Protein AF-A0A257JB87-F1 (afdb_monomer_lite)

pLDDT: mean 93.3, std 8.48, range [48.44, 98.62]

Secondary structure (DSSP, 8-state):
-----PPPPPPPHHHHHHHHHHHHHHHHTSSGGGTT-B-TTHHHH--HHHHHHHHHHHHHHH-SB-TTPPPEEEETTEEEEEEEETTEEEEEEEEEE--SS-EEEEEEEEEEE--

Foldseek 3Di:
DDDDPDPFDDAAPVNQQVLVLVLVCLVVLWNVSQVVFADPCACVVDPRVRSSVVSVVVCVQFPDWDSPFDWRDPDHFKTKDWIHGPFFIKIKMWGWDPDVVIHTHDIDIDTDGDD

Radius of gyration: 14.71 Å; chains: 1; bounding box: 37×32×39 Å

Structure (mmCIF, N/CA/C/O backbone):
data_AF-A0A257JB87-F1
#
_entry.id   AF-A0A257JB87-F1
#
loop_
_atom_site.group_PDB
_atom_site.id
_atom_site.type_symbol
_atom_site.label_atom_id
_atom_site.label_alt_id
_atom_site.label_comp_id
_atom_site.label_asym_id
_atom_site.label_entity_id
_atom_site.label_seq_id
_atom_site.pdbx_PDB_ins_code
_atom_site.Cartn_x
_atom_site.Cartn_y
_atom_site.Cartn_z
_atom_site.occupancy
_atom_site.B_iso_or_equiv
_atom_site.auth_seq_id
_atom_site.auth_comp_id
_atom_site.auth_asym_id
_atom_site.auth_atom_id
_atom_site.pdbx_PDB_model_num
ATOM 1 N N . ALA A 1 1 ? -9.658 24.264 -20.465 1.00 48.44 1 ALA A N 1
ATOM 2 C CA . ALA A 1 1 ? -8.626 23.233 -20.229 1.00 48.44 1 ALA A CA 1
ATOM 3 C C . ALA A 1 1 ? -9.334 21.950 -19.823 1.00 48.44 1 ALA A C 1
ATOM 5 O O . ALA A 1 1 ? -10.135 21.993 -18.902 1.00 48.44 1 ALA A O 1
ATOM 6 N N . GLY A 1 2 ? -9.117 20.852 -20.540 1.00 67.88 2 GLY A N 1
ATOM 7 C CA . GLY A 1 2 ? -9.884 19.620 -20.353 1.00 67.88 2 GLY A CA 1
ATOM 8 C C . GLY A 1 2 ? -10.365 19.114 -21.698 1.00 67.88 2 GLY A C 1
ATOM 9 O O . GLY A 1 2 ? -11.124 19.812 -22.353 1.00 67.88 2 GLY A O 1
ATOM 10 N N . LEU A 1 3 ? -9.841 17.957 -22.108 1.00 60.75 3 LEU A N 1
ATOM 11 C CA . LEU A 1 3 ? -10.332 17.127 -23.221 1.00 60.75 3 LEU A CA 1
ATOM 12 C C . LEU A 1 3 ? -9.557 15.803 -23.356 1.00 60.75 3 LEU A C 1
ATOM 14 O O . LEU A 1 3 ? -10.010 14.905 -24.055 1.00 60.75 3 LEU A O 1
ATOM 18 N N . LEU A 1 4 ? -8.434 15.617 -22.654 1.00 65.88 4 LEU A N 1
ATOM 19 C CA . LEU A 1 4 ? -7.769 14.315 -22.604 1.00 65.88 4 LEU A CA 1
ATOM 20 C C . LEU A 1 4 ? -8.359 13.479 -21.464 1.00 65.88 4 LEU A C 1
ATOM 22 O O . LEU A 1 4 ? -7.956 13.617 -20.308 1.00 65.88 4 LEU A O 1
ATOM 26 N N . LYS A 1 5 ? -9.308 12.590 -21.788 1.00 62.69 5 LYS A N 1
ATOM 27 C CA . LYS A 1 5 ? -9.551 11.409 -20.950 1.00 62.69 5 LYS A CA 1
ATOM 28 C C . LYS A 1 5 ? -8.249 10.614 -20.953 1.00 62.69 5 LYS A C 1
ATOM 30 O O . LYS A 1 5 ? -7.852 10.084 -21.987 1.00 62.69 5 LYS A O 1
ATOM 35 N N . ARG A 1 6 ? -7.540 10.606 -19.823 1.00 66.44 6 ARG A N 1
ATOM 36 C CA . ARG A 1 6 ? -6.320 9.812 -19.673 1.00 66.44 6 ARG A CA 1
ATOM 37 C C . ARG A 1 6 ? -6.718 8.352 -19.863 1.00 66.44 6 ARG A C 1
ATOM 39 O O . ARG A 1 6 ? -7.626 7.892 -19.176 1.00 66.44 6 ARG A O 1
ATOM 46 N N . ALA A 1 7 ? -6.095 7.674 -20.824 1.00 74.06 7 ALA A N 1
ATOM 47 C CA . ALA A 1 7 ? -6.332 6.253 -21.027 1.00 74.06 7 ALA A CA 1
ATOM 48 C C . ALA A 1 7 ? -6.069 5.511 -19.711 1.00 74.06 7 ALA A C 1
ATOM 50 O O . ALA A 1 7 ? -5.121 5.848 -18.991 1.00 74.06 7 ALA A O 1
ATOM 51 N N . GLU A 1 8 ? -6.924 4.539 -19.395 1.00 80.44 8 GLU A N 1
ATOM 52 C CA . GLU A 1 8 ? -6.696 3.660 -18.255 1.00 80.44 8 GLU A CA 1
ATOM 53 C C . GLU A 1 8 ? -5.351 2.960 -18.441 1.00 80.44 8 GLU A C 1
ATOM 55 O O . GLU A 1 8 ? -5.066 2.375 -19.487 1.00 80.44 8 GLU A O 1
ATOM 60 N N .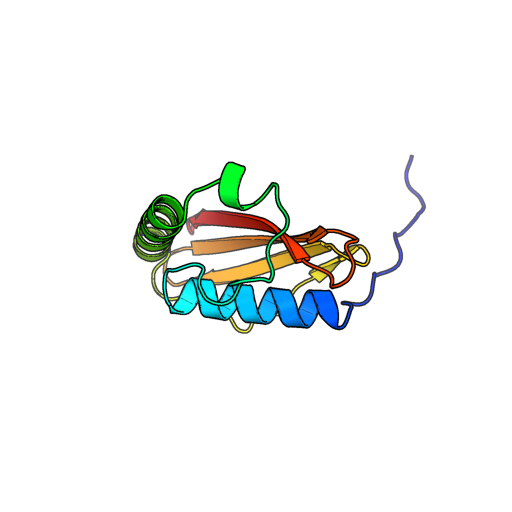 VAL A 1 9 ? -4.493 3.080 -17.432 1.00 88.50 9 VAL A N 1
ATOM 61 C CA . VAL A 1 9 ? -3.199 2.409 -17.430 1.00 88.50 9 VAL A CA 1
ATOM 62 C C . VAL A 1 9 ? -3.432 1.000 -16.892 1.00 88.50 9 VAL A C 1
ATOM 64 O O . VAL A 1 9 ? -3.978 0.872 -15.795 1.00 88.50 9 VAL A O 1
ATOM 67 N N . PRO A 1 10 ? -3.051 -0.065 -17.616 1.00 94.38 10 PRO A N 1
ATOM 68 C CA . PRO A 1 10 ? -3.147 -1.411 -17.075 1.00 94.38 10 PRO A CA 1
ATOM 69 C C . PRO A 1 10 ? -2.188 -1.576 -15.890 1.00 94.38 10 PRO A C 1
ATOM 71 O O . PRO A 1 10 ? -1.094 -1.009 -15.865 1.00 94.38 10 PRO A O 1
ATOM 74 N N . VAL A 1 11 ? -2.586 -2.384 -14.907 1.00 97.56 11 VAL A N 1
ATOM 75 C CA . VAL A 1 11 ? -1.702 -2.765 -13.800 1.00 97.56 11 VAL A CA 1
ATOM 76 C C . VAL A 1 11 ? -0.592 -3.659 -14.352 1.00 97.56 11 VAL A C 1
ATOM 78 O O . VAL A 1 11 ? -0.868 -4.725 -14.899 1.00 97.56 11 VAL A O 1
ATOM 81 N N . SER A 1 12 ? 0.664 -3.228 -14.217 1.00 97.06 12 SER A N 1
ATOM 82 C CA . SER A 1 12 ? 1.817 -4.036 -14.620 1.00 97.06 12 SER A CA 1
ATOM 83 C C . SER A 1 12 ? 1.998 -5.254 -13.700 1.00 97.06 12 SER A C 1
ATOM 85 O O . SER A 1 12 ? 1.611 -5.199 -12.525 1.00 97.06 12 SER A O 1
ATOM 87 N N . PRO A 1 13 ? 2.612 -6.350 -14.186 1.00 97.19 13 PRO A N 1
ATOM 88 C CA . PRO A 1 13 ? 2.900 -7.524 -13.362 1.00 97.19 13 PRO A CA 1
ATOM 89 C C . PRO A 1 13 ? 3.697 -7.185 -12.095 1.00 97.19 13 PRO A C 1
ATOM 91 O O . PRO A 1 13 ? 3.404 -7.692 -11.012 1.00 97.19 13 PRO A O 1
ATOM 94 N N . GLU A 1 14 ? 4.667 -6.278 -12.200 1.00 97.38 14 GLU A N 1
ATOM 95 C CA . GLU A 1 14 ? 5.483 -5.838 -11.074 1.00 97.38 14 GLU A CA 1
ATOM 96 C C . GLU A 1 14 ? 4.658 -5.032 -10.074 1.00 97.38 14 GLU A C 1
ATOM 98 O O . GLU A 1 14 ? 4.748 -5.279 -8.870 1.00 97.38 14 GLU A O 1
ATOM 103 N N . LEU A 1 15 ? 3.805 -4.115 -10.541 1.00 98.44 15 LEU A N 1
ATOM 104 C CA . LEU A 1 15 ? 2.918 -3.365 -9.654 1.00 98.44 15 LEU A CA 1
ATOM 105 C C . LEU A 1 15 ? 1.959 -4.297 -8.905 1.00 98.44 15 LEU A C 1
ATOM 107 O O . LEU A 1 15 ? 1.800 -4.146 -7.694 1.00 98.44 15 LEU A O 1
ATOM 111 N N . ALA A 1 16 ? 1.387 -5.294 -9.584 1.00 98.19 16 ALA A N 1
ATOM 112 C CA . ALA A 1 16 ? 0.545 -6.307 -8.950 1.00 98.19 16 ALA A CA 1
ATOM 113 C C . ALA A 1 16 ? 1.316 -7.110 -7.885 1.00 98.19 16 ALA A C 1
ATOM 115 O O . ALA A 1 16 ? 0.832 -7.284 -6.764 1.00 98.19 16 ALA A O 1
ATOM 116 N N . ALA A 1 17 ? 2.542 -7.545 -8.191 1.00 97.88 17 ALA A N 1
ATOM 117 C CA . ALA A 1 17 ? 3.373 -8.312 -7.265 1.00 97.88 17 ALA A CA 1
ATOM 118 C C . ALA A 1 17 ? 3.773 -7.502 -6.017 1.00 97.88 17 ALA A C 1
ATOM 120 O O . ALA A 1 17 ? 3.705 -8.005 -4.892 1.00 97.88 17 ALA A O 1
ATOM 121 N N . PHE A 1 18 ? 4.173 -6.239 -6.186 1.00 98.50 18 PHE A N 1
ATOM 122 C CA . PHE A 1 18 ? 4.507 -5.359 -5.063 1.00 98.50 18 PHE A CA 1
ATOM 123 C C . PHE A 1 18 ? 3.271 -4.953 -4.254 1.00 98.50 18 PHE A C 1
ATOM 125 O O . PHE A 1 18 ? 3.356 -4.830 -3.031 1.00 98.50 18 PHE A O 1
ATOM 132 N N . TYR A 1 19 ? 2.112 -4.809 -4.898 1.00 98.56 19 TYR A N 1
ATOM 133 C CA . TYR A 1 19 ? 0.849 -4.589 -4.204 1.00 98.56 19 TYR A CA 1
ATOM 134 C C . TYR A 1 19 ? 0.450 -5.789 -3.332 1.00 98.56 19 TYR A C 1
ATOM 136 O O . TYR A 1 19 ? 0.119 -5.608 -2.160 1.00 98.56 19 TYR A O 1
ATOM 144 N N . ALA A 1 20 ? 0.579 -7.019 -3.836 1.00 98.19 20 ALA A N 1
ATOM 145 C CA . ALA A 1 20 ? 0.341 -8.221 -3.035 1.00 98.19 20 ALA A CA 1
ATOM 146 C C . ALA A 1 20 ? 1.250 -8.261 -1.790 1.00 98.19 20 ALA A C 1
ATOM 148 O O . ALA A 1 20 ? 0.783 -8.492 -0.671 1.00 98.19 20 ALA A O 1
ATOM 149 N N . ARG A 1 21 ? 2.541 -7.926 -1.945 1.00 98.00 21 ARG A N 1
ATOM 150 C CA . ARG A 1 21 ? 3.477 -7.775 -0.812 1.00 98.00 21 ARG A CA 1
ATOM 151 C C . ARG A 1 21 ? 3.037 -6.691 0.172 1.00 98.00 21 ARG A C 1
ATOM 153 O O . ARG A 1 21 ? 3.202 -6.879 1.374 1.00 98.00 21 ARG A O 1
ATOM 160 N N . ALA A 1 22 ? 2.442 -5.591 -0.297 1.00 97.38 22 ALA A N 1
ATOM 161 C CA . ALA A 1 22 ? 1.904 -4.548 0.577 1.00 97.38 22 ALA A CA 1
ATOM 162 C C . ALA A 1 22 ? 0.743 -5.069 1.440 1.00 97.38 22 ALA A C 1
ATOM 164 O O . ALA A 1 22 ? 0.682 -4.740 2.629 1.00 97.38 22 ALA A O 1
ATOM 165 N N . GLY A 1 23 ? -0.120 -5.920 0.875 1.00 96.50 23 GLY A N 1
ATOM 166 C CA . GLY A 1 23 ? -1.159 -6.648 1.608 1.00 96.50 23 GLY A CA 1
ATOM 167 C C . GLY A 1 23 ? -0.578 -7.584 2.670 1.00 96.50 23 GLY A C 1
ATOM 168 O O . GLY A 1 23 ? -0.969 -7.512 3.835 1.00 96.50 23 GLY A O 1
ATOM 169 N N . HIS A 1 24 ? 0.428 -8.391 2.314 1.00 96.44 24 HIS A N 1
ATOM 170 C CA . HIS A 1 24 ? 1.123 -9.256 3.277 1.00 96.44 24 HIS A CA 1
ATOM 171 C C . HIS A 1 24 ? 1.812 -8.462 4.393 1.00 96.44 24 HIS A C 1
ATOM 173 O O . HIS A 1 24 ? 1.698 -8.836 5.555 1.00 96.44 24 HIS A O 1
ATOM 179 N N . ALA A 1 25 ? 2.460 -7.342 4.067 1.00 94.38 25 ALA A N 1
ATOM 180 C CA . ALA A 1 25 ? 3.114 -6.458 5.034 1.00 94.38 25 ALA A CA 1
ATOM 181 C C . ALA A 1 25 ? 2.101 -5.791 5.978 1.00 94.38 25 ALA A C 1
ATOM 183 O O . ALA A 1 25 ? 2.349 -5.603 7.170 1.00 94.38 25 ALA A O 1
ATOM 184 N N . TYR A 1 26 ? 0.919 -5.440 5.465 1.00 94.12 26 TYR A N 1
ATOM 185 C CA . TYR A 1 26 ? -0.180 -4.993 6.311 1.00 94.12 26 TYR A CA 1
ATOM 186 C C . TYR A 1 26 ? -0.649 -6.114 7.244 1.00 94.12 26 TYR A C 1
ATOM 188 O O . TYR A 1 26 ? -0.728 -5.897 8.453 1.00 94.12 26 TYR A O 1
ATOM 196 N N . ALA A 1 27 ? -0.890 -7.317 6.718 1.00 92.44 27 ALA A N 1
ATOM 197 C CA . ALA A 1 27 ? -1.343 -8.467 7.495 1.00 92.44 27 ALA A CA 1
ATOM 198 C C . ALA A 1 27 ? -0.344 -8.866 8.596 1.00 92.44 27 ALA A C 1
ATOM 200 O O . ALA A 1 27 ? -0.755 -8.986 9.750 1.00 92.44 27 ALA A O 1
ATOM 201 N N . SER A 1 28 ? 0.954 -8.958 8.285 1.00 92.25 28 SER A N 1
ATOM 202 C CA . SER A 1 28 ? 2.020 -9.298 9.242 1.00 92.25 28 SER A CA 1
ATOM 203 C C . SER A 1 28 ? 2.363 -8.165 10.213 1.00 92.25 28 SER A C 1
ATOM 205 O O . SER A 1 28 ? 2.953 -8.411 11.260 1.00 92.25 28 SER A O 1
ATOM 207 N N . GLY A 1 29 ? 2.006 -6.919 9.885 1.00 90.69 29 GLY A N 1
ATOM 208 C CA . GLY A 1 29 ? 2.342 -5.750 10.700 1.00 90.69 29 GLY A CA 1
ATOM 209 C C . GLY A 1 29 ? 3.813 -5.331 10.619 1.00 90.69 29 GLY A C 1
ATOM 210 O O . GLY A 1 29 ? 4.251 -4.530 11.436 1.00 90.69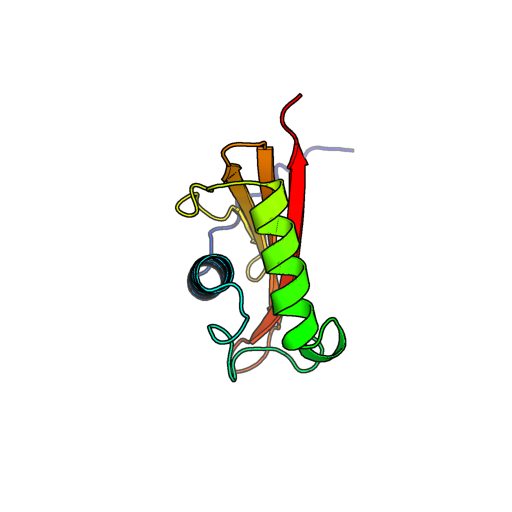 29 GLY A O 1
ATOM 211 N N . ASN A 1 30 ? 4.575 -5.825 9.643 1.00 90.06 30 ASN A N 1
ATOM 212 C CA . ASN A 1 30 ? 5.988 -5.489 9.447 1.00 90.06 30 ASN A CA 1
ATOM 213 C C . ASN A 1 30 ? 6.305 -5.289 7.954 1.00 90.06 30 ASN A C 1
ATOM 215 O O . ASN A 1 30 ? 5.400 -5.268 7.122 1.00 90.06 30 ASN A O 1
ATOM 219 N N . ILE A 1 31 ? 7.577 -5.063 7.612 1.00 93.38 31 ILE A N 1
ATOM 220 C CA . ILE A 1 31 ? 8.003 -4.788 6.230 1.00 93.38 31 ILE A CA 1
ATOM 221 C C . ILE A 1 31 ? 8.813 -5.923 5.586 1.00 93.38 31 ILE A C 1
ATOM 223 O O . ILE A 1 31 ? 9.200 -5.793 4.427 1.00 93.38 31 ILE A O 1
ATOM 227 N N . SER A 1 32 ? 8.991 -7.057 6.274 1.00 94.62 32 SER A N 1
ATOM 228 C CA . SER A 1 32 ? 9.796 -8.178 5.767 1.00 94.62 32 SER A CA 1
ATOM 229 C C . SER A 1 32 ? 9.344 -8.762 4.418 1.00 94.62 32 SER A C 1
ATOM 231 O O . SER A 1 32 ? 10.194 -9.248 3.672 1.00 94.62 32 SER A O 1
ATOM 233 N N . PRO A 1 33 ? 8.067 -8.648 3.977 1.00 96.56 33 PRO A N 1
ATOM 234 C CA . PRO A 1 33 ? 7.699 -9.031 2.611 1.00 96.56 33 PRO A CA 1
ATOM 235 C C . PRO A 1 33 ? 8.445 -8.268 1.503 1.00 96.56 33 PRO A C 1
ATOM 237 O O . PRO A 1 33 ? 8.352 -8.662 0.337 1.00 96.56 33 PRO A O 1
ATOM 240 N N . PHE A 1 34 ? 9.166 -7.191 1.833 1.00 96.19 34 PHE A N 1
ATOM 241 C CA . PHE A 1 34 ? 9.989 -6.412 0.908 1.00 96.19 34 PHE A CA 1
ATOM 242 C C . PHE A 1 34 ? 11.504 -6.567 1.126 1.00 96.19 34 PHE A C 1
ATOM 244 O O . PHE A 1 34 ? 12.267 -5.821 0.511 1.00 96.19 34 PHE A O 1
ATOM 251 N N . ASP A 1 35 ? 11.963 -7.517 1.943 1.00 94.19 35 ASP A N 1
ATOM 252 C CA . ASP A 1 35 ? 13.396 -7.726 2.187 1.00 94.19 35 ASP A CA 1
ATOM 253 C C . ASP A 1 35 ? 14.172 -7.929 0.874 1.00 94.19 35 ASP A C 1
ATOM 255 O O . ASP A 1 35 ? 13.770 -8.692 -0.010 1.00 94.19 35 ASP A O 1
ATOM 259 N N . GLY A 1 36 ? 15.260 -7.169 0.703 1.00 93.88 36 GLY A N 1
ATOM 260 C CA . GLY A 1 36 ? 16.061 -7.152 -0.530 1.00 93.88 36 GLY A CA 1
ATOM 261 C C . GLY A 1 36 ? 15.337 -6.609 -1.774 1.00 93.88 36 GLY A C 1
ATOM 262 O O . GLY A 1 36 ? 15.846 -6.732 -2.886 1.00 93.88 36 GLY A O 1
ATOM 263 N N . ARG A 1 37 ? 14.140 -6.029 -1.619 1.00 96.56 37 ARG A N 1
ATOM 264 C CA . ARG A 1 37 ? 13.283 -5.523 -2.708 1.00 96.56 37 ARG A CA 1
ATOM 265 C C . ARG A 1 37 ? 12.862 -4.067 -2.505 1.00 96.56 37 ARG A C 1
ATOM 267 O O . ARG A 1 37 ? 11.903 -3.619 -3.130 1.00 96.56 37 ARG A O 1
ATOM 274 N N . VAL A 1 38 ? 13.571 -3.313 -1.673 1.00 97.06 38 VAL A N 1
ATOM 275 C CA . VAL A 1 38 ? 13.348 -1.875 -1.474 1.00 97.06 38 VAL A CA 1
ATOM 276 C C . VAL A 1 38 ? 14.464 -1.057 -2.114 1.00 97.06 38 VAL A C 1
ATOM 278 O O . VAL A 1 38 ? 15.611 -1.495 -2.177 1.00 97.06 38 VAL A O 1
ATOM 281 N N . ALA A 1 39 ? 14.122 0.125 -2.614 1.00 97.25 39 ALA A N 1
ATOM 282 C CA . ALA A 1 39 ? 15.090 1.076 -3.132 1.00 97.25 39 ALA A CA 1
ATOM 283 C C . ALA A 1 39 ? 15.875 1.714 -1.974 1.00 97.25 39 ALA A C 1
ATOM 285 O O . ALA A 1 39 ? 15.398 1.760 -0.839 1.00 97.25 39 ALA A O 1
ATOM 286 N N . MET A 1 40 ? 17.059 2.260 -2.268 1.00 94.81 40 MET A N 1
ATOM 287 C CA . MET A 1 40 ? 17.958 2.838 -1.255 1.00 94.81 40 MET A CA 1
ATOM 288 C C . MET A 1 40 ? 17.318 3.951 -0.409 1.00 94.81 40 MET A C 1
ATOM 290 O O . MET A 1 40 ? 17.717 4.155 0.732 1.00 94.81 40 MET A O 1
ATOM 294 N N . ASN A 1 41 ? 16.320 4.661 -0.947 1.00 94.62 41 ASN A N 1
ATOM 295 C CA . ASN A 1 41 ? 15.625 5.736 -0.242 1.00 94.62 41 ASN A CA 1
ATOM 296 C C . ASN A 1 41 ? 14.602 5.215 0.779 1.00 94.62 41 ASN A C 1
ATOM 298 O O . ASN A 1 41 ? 14.331 5.875 1.773 1.00 94.62 41 ASN A O 1
ATOM 302 N N . PHE A 1 42 ? 14.029 4.034 0.556 1.00 96.12 42 PHE A N 1
ATOM 303 C CA . PHE A 1 42 ? 12.935 3.521 1.372 1.00 96.12 42 PHE A CA 1
ATOM 304 C C . PHE A 1 42 ? 13.281 3.374 2.869 1.00 96.12 42 PHE A C 1
ATOM 306 O O . PHE A 1 42 ? 12.496 3.842 3.696 1.00 96.12 42 PHE A O 1
ATOM 313 N N . PRO A 1 43 ? 14.426 2.776 3.268 1.00 92.06 43 PRO A N 1
ATOM 314 C CA . PRO A 1 43 ? 14.786 2.705 4.685 1.00 92.06 43 PRO A CA 1
ATOM 315 C C . PRO A 1 43 ? 15.140 4.075 5.286 1.00 92.06 43 PRO A C 1
ATOM 317 O O . PRO A 1 43 ? 15.048 4.231 6.502 1.00 92.06 43 PRO A O 1
ATOM 320 N N . LEU A 1 44 ? 15.502 5.066 4.458 1.00 90.62 44 LEU A N 1
ATOM 321 C CA . LEU A 1 44 ? 15.745 6.444 4.901 1.00 90.62 44 LEU A CA 1
ATOM 322 C C . LEU A 1 44 ? 14.433 7.172 5.232 1.00 90.62 44 LEU A C 1
ATOM 324 O O . LEU A 1 44 ? 14.403 7.977 6.159 1.00 90.62 44 LEU A O 1
ATOM 328 N N . ASP A 1 45 ? 13.340 6.857 4.527 1.00 87.50 45 ASP A N 1
ATOM 329 C CA . ASP A 1 45 ? 12.011 7.416 4.808 1.00 87.50 45 ASP A CA 1
ATOM 330 C C . ASP A 1 45 ? 11.451 6.913 6.152 1.00 87.50 45 ASP A C 1
ATOM 332 O O . ASP A 1 45 ? 10.753 7.647 6.860 1.00 87.50 45 ASP A O 1
ATOM 336 N N . ARG A 1 46 ? 11.692 5.634 6.491 1.00 89.31 46 ARG A N 1
ATOM 337 C CA . ARG A 1 46 ? 11.205 5.005 7.729 1.00 89.31 46 ARG A CA 1
ATOM 338 C C . ARG A 1 46 ? 11.953 3.707 8.056 1.00 89.31 46 ARG A C 1
ATOM 340 O O . ARG A 1 46 ? 11.958 2.777 7.250 1.00 89.31 46 ARG A O 1
ATOM 347 N N . THR A 1 47 ? 12.462 3.599 9.286 1.00 88.50 47 THR A N 1
ATOM 348 C CA . THR A 1 47 ? 13.096 2.369 9.802 1.00 88.50 47 THR A CA 1
ATOM 349 C C . THR A 1 47 ? 12.100 1.210 9.952 1.00 88.50 47 THR A C 1
ATOM 351 O O . THR A 1 47 ? 10.881 1.418 9.988 1.00 88.50 47 THR A O 1
ATOM 354 N N . ALA A 1 48 ? 12.599 -0.024 10.067 1.00 87.19 48 ALA A N 1
ATOM 355 C CA . ALA A 1 48 ? 11.761 -1.215 10.239 1.00 87.19 48 ALA A CA 1
ATOM 356 C C . ALA A 1 48 ? 10.915 -1.162 11.529 1.00 87.19 48 ALA A C 1
ATOM 358 O O . ALA A 1 48 ? 9.733 -1.512 11.516 1.00 87.19 48 ALA A O 1
ATOM 359 N N . GLU A 1 49 ? 11.481 -0.649 12.622 1.00 88.31 49 GLU A N 1
ATOM 360 C CA . GLU A 1 49 ? 10.808 -0.485 13.916 1.00 88.31 49 GLU A CA 1
ATOM 361 C C . GLU A 1 49 ? 9.678 0.545 13.811 1.00 88.31 49 GLU A C 1
ATOM 363 O O . GLU A 1 49 ? 8.551 0.307 14.255 1.00 88.31 49 GLU A O 1
ATOM 368 N N . ASN A 1 50 ? 9.943 1.672 13.141 1.00 90.94 50 ASN A N 1
ATOM 369 C CA . ASN A 1 50 ? 8.926 2.690 12.895 1.00 90.94 50 ASN A CA 1
ATOM 370 C C . ASN A 1 50 ? 7.808 2.172 11.979 1.00 90.94 50 ASN A C 1
ATOM 372 O O . ASN A 1 50 ? 6.645 2.540 12.158 1.00 90.94 50 ASN A O 1
ATOM 376 N N . TRP A 1 51 ? 8.121 1.297 11.018 1.00 93.12 51 TRP A N 1
ATOM 377 C CA . TRP A 1 51 ? 7.110 0.619 10.204 1.00 93.12 51 TRP A CA 1
ATOM 378 C C . TRP A 1 51 ? 6.169 -0.245 11.043 1.00 93.12 51 TRP A C 1
ATOM 380 O O . TRP A 1 51 ? 4.954 -0.170 10.842 1.00 93.12 51 TRP A O 1
ATOM 390 N N . ALA A 1 52 ? 6.702 -1.026 11.984 1.00 91.75 52 ALA A N 1
ATOM 391 C CA . ALA A 1 52 ? 5.889 -1.852 12.873 1.00 91.75 52 ALA A CA 1
ATOM 392 C C . ALA A 1 52 ? 4.948 -0.996 13.735 1.00 91.75 52 ALA A C 1
ATOM 394 O O . ALA A 1 52 ? 3.744 -1.259 13.788 1.00 91.75 52 ALA A O 1
ATOM 395 N N . LYS A 1 53 ? 5.468 0.090 14.326 1.00 93.44 53 LYS A N 1
ATOM 396 C CA .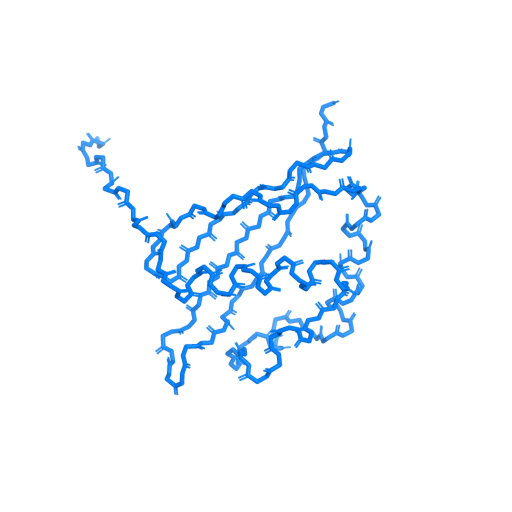 LYS A 1 53 ? 4.676 1.028 15.137 1.00 93.44 53 LYS A CA 1
ATOM 397 C C . LYS A 1 53 ? 3.526 1.657 14.344 1.00 93.44 53 LYS A C 1
ATOM 399 O O . LYS A 1 53 ? 2.371 1.551 14.748 1.00 93.44 53 LYS A O 1
ATOM 404 N N . VAL A 1 54 ? 3.819 2.255 13.186 1.00 91.88 54 VAL A N 1
ATOM 405 C CA . VAL A 1 54 ? 2.801 2.927 12.354 1.00 91.88 54 VAL A CA 1
ATOM 406 C C . VAL A 1 54 ? 1.724 1.946 11.881 1.00 91.88 54 VAL A C 1
ATOM 408 O O . VAL A 1 54 ? 0.548 2.300 11.821 1.00 91.88 54 VAL A O 1
ATOM 411 N N . ARG A 1 55 ? 2.089 0.697 11.569 1.00 92.81 55 ARG A N 1
ATOM 412 C CA . ARG A 1 55 ? 1.115 -0.332 11.174 1.00 92.81 55 ARG A CA 1
ATOM 413 C C . ARG A 1 55 ? 0.237 -0.782 12.336 1.00 92.81 55 ARG A C 1
ATOM 415 O O . ARG A 1 55 ? -0.960 -0.973 12.127 1.00 92.81 55 ARG A O 1
ATOM 422 N N . ALA A 1 56 ? 0.802 -0.937 13.531 1.00 93.88 56 ALA A N 1
ATOM 423 C CA . ALA A 1 56 ? 0.029 -1.256 14.728 1.00 93.88 56 ALA A CA 1
ATOM 424 C C . ALA A 1 56 ? -0.994 -0.148 15.033 1.00 93.88 56 ALA A C 1
ATOM 426 O O . ALA A 1 56 ? -2.175 -0.436 15.226 1.00 93.88 56 ALA A O 1
ATOM 427 N N . GLU A 1 57 ? -0.572 1.118 14.974 1.00 94.75 57 GLU A N 1
ATOM 428 C CA . GLU A 1 57 ? -1.462 2.274 15.134 1.00 94.75 57 GLU A CA 1
ATOM 429 C C . GLU A 1 57 ? -2.556 2.318 14.061 1.00 94.75 57 GLU A C 1
ATOM 431 O O . GLU A 1 57 ? -3.724 2.558 14.372 1.00 94.75 57 GLU A O 1
ATOM 436 N N . LEU A 1 58 ? -2.200 2.061 12.798 1.00 95.44 58 LEU A N 1
ATOM 437 C CA . LEU A 1 58 ? -3.153 2.023 11.691 1.00 95.44 58 LEU A CA 1
ATOM 438 C C . LEU A 1 58 ? -4.221 0.948 11.909 1.00 95.44 58 LEU A C 1
ATOM 440 O O . LEU A 1 58 ? -5.406 1.258 11.828 1.00 95.44 58 LEU A O 1
ATOM 444 N N . LYS A 1 59 ? -3.813 -0.280 12.251 1.00 94.50 59 LYS A N 1
ATOM 445 C CA . LYS A 1 59 ? -4.729 -1.395 12.536 1.00 94.50 59 LYS A CA 1
ATOM 446 C C . LYS A 1 59 ? -5.651 -1.103 13.718 1.00 94.50 59 LYS A C 1
ATOM 448 O O . LYS A 1 59 ? -6.843 -1.396 13.651 1.00 94.50 59 LYS A O 1
ATOM 453 N N . ALA A 1 60 ? -5.128 -0.494 14.783 1.00 95.56 60 ALA A N 1
ATOM 454 C CA . ALA A 1 60 ? -5.936 -0.101 15.937 1.00 95.56 60 ALA A CA 1
ATOM 455 C C . ALA A 1 60 ? -7.034 0.913 15.550 1.00 95.56 60 ALA A C 1
ATOM 457 O O . ALA A 1 60 ? -8.182 0.804 16.006 1.00 95.56 60 ALA A O 1
ATOM 458 N N . LYS A 1 61 ? -6.694 1.866 14.668 1.00 95.69 61 LYS A N 1
ATOM 459 C CA . LYS A 1 61 ? -7.623 2.872 14.133 1.00 95.69 61 LYS A CA 1
ATOM 460 C C . LYS A 1 61 ? -8.644 2.280 13.163 1.00 95.69 61 LYS A C 1
ATOM 462 O O . LYS A 1 61 ? -9.812 2.639 13.253 1.00 95.69 61 LYS A O 1
ATOM 467 N N . SER A 1 62 ? -8.234 1.383 12.267 1.00 96.50 62 SER A N 1
ATOM 468 C CA . SER A 1 62 ? -9.086 0.883 11.183 1.00 96.50 62 SER A CA 1
ATOM 469 C C . SER A 1 62 ? -9.978 -0.296 11.565 1.00 96.50 62 SER A C 1
ATOM 471 O O . SER A 1 62 ? -11.052 -0.450 10.984 1.00 96.50 62 SER A O 1
ATOM 473 N N . GLY A 1 63 ? -9.549 -1.126 12.519 1.00 95.19 63 GLY A N 1
ATOM 474 C CA . GLY A 1 63 ? -10.116 -2.461 12.710 1.00 95.19 63 GLY A CA 1
ATOM 475 C C . GLY A 1 63 ? -9.697 -3.423 11.592 1.00 95.19 63 GLY A C 1
ATOM 476 O O . GLY A 1 63 ? -8.684 -3.206 10.914 1.00 95.19 63 GLY A O 1
ATOM 477 N N . THR A 1 64 ? -10.476 -4.484 11.403 1.00 95.38 64 THR A N 1
ATOM 478 C CA . THR A 1 64 ? -10.286 -5.464 10.326 1.00 95.38 64 THR A CA 1
ATOM 479 C C . THR A 1 64 ? -10.540 -4.804 8.979 1.00 95.38 64 THR A C 1
ATOM 481 O O . THR A 1 64 ? -11.451 -3.991 8.854 1.00 95.38 64 THR A O 1
ATOM 484 N N . CYS A 1 65 ? -9.733 -5.140 7.972 1.00 96.50 65 CYS A N 1
ATOM 485 C CA . CYS A 1 65 ? -9.864 -4.606 6.618 1.00 96.50 65 CYS A CA 1
ATOM 486 C C . CYS A 1 65 ? -9.962 -5.729 5.586 1.00 96.50 65 CYS A C 1
ATOM 488 O O . CYS A 1 65 ? -9.257 -6.734 5.689 1.00 96.50 65 CYS A O 1
ATOM 490 N N . VAL A 1 66 ? -10.768 -5.517 4.546 1.00 96.31 66 VAL A N 1
ATOM 491 C CA . VAL A 1 66 ? -10.811 -6.360 3.348 1.00 96.31 66 VAL A CA 1
ATOM 492 C C . VAL A 1 66 ? -9.666 -5.949 2.423 1.00 96.31 66 VAL A C 1
ATOM 494 O O . VAL A 1 66 ? -9.753 -4.960 1.698 1.00 96.31 66 VAL A O 1
ATOM 497 N N . ILE A 1 67 ? -8.571 -6.711 2.460 1.00 95.50 67 ILE A N 1
ATOM 498 C CA . ILE A 1 67 ? -7.334 -6.396 1.721 1.00 95.50 67 ILE A CA 1
ATOM 499 C C . ILE A 1 67 ? -7.299 -6.948 0.286 1.00 95.50 67 ILE A C 1
ATOM 501 O O . ILE A 1 67 ? -6.295 -6.801 -0.404 1.00 95.50 67 ILE A O 1
ATOM 505 N N . SER A 1 68 ? -8.375 -7.597 -0.167 1.00 94.12 68 SER A N 1
ATOM 506 C CA . SER A 1 68 ? -8.475 -8.209 -1.500 1.00 94.12 68 SER A CA 1
ATOM 507 C C . SER A 1 68 ? -8.898 -7.235 -2.602 1.00 94.12 68 SER A C 1
ATOM 509 O O . SER A 1 68 ? -8.981 -7.638 -3.761 1.00 94.12 68 SER A O 1
ATOM 511 N N . ALA A 1 69 ? -9.188 -5.973 -2.267 1.00 95.75 69 ALA A N 1
ATOM 512 C CA . ALA A 1 69 ? -9.534 -4.966 -3.266 1.00 95.75 69 ALA A CA 1
ATOM 513 C C . ALA A 1 69 ? -8.391 -4.809 -4.289 1.00 95.75 69 ALA A C 1
ATOM 515 O O . ALA A 1 69 ? -7.221 -4.882 -3.904 1.00 95.75 69 ALA A O 1
ATOM 516 N N . PRO A 1 70 ? -8.680 -4.595 -5.581 1.00 96.44 70 PRO A N 1
ATOM 517 C CA . PRO A 1 70 ? -7.637 -4.400 -6.581 1.00 96.44 70 PRO A CA 1
ATOM 518 C C . PRO A 1 70 ? -6.926 -3.050 -6.400 1.00 96.44 70 PRO A C 1
ATOM 520 O O . PRO A 1 70 ? -7.497 -2.088 -5.884 1.00 96.44 70 PRO A O 1
ATOM 523 N N . ILE A 1 71 ? -5.675 -2.972 -6.860 1.00 98.12 71 ILE A N 1
ATOM 524 C CA . ILE A 1 71 ? -4.966 -1.699 -7.030 1.00 98.12 71 ILE A CA 1
ATOM 525 C C . ILE A 1 71 ? -5.394 -1.043 -8.345 1.00 98.12 71 ILE A C 1
ATOM 527 O O . ILE A 1 71 ? -5.502 -1.711 -9.372 1.00 98.12 71 ILE A O 1
ATOM 531 N N . THR A 1 72 ? -5.578 0.271 -8.329 1.00 97.62 72 THR A N 1
ATOM 532 C CA . THR A 1 72 ? -5.773 1.077 -9.534 1.00 97.62 72 THR A CA 1
ATOM 533 C C . THR A 1 72 ? -4.433 1.667 -9.949 1.00 97.62 72 THR A C 1
ATOM 535 O O . THR A 1 72 ? -3.821 2.426 -9.193 1.00 97.62 72 THR A O 1
ATOM 538 N N . ALA A 1 73 ? -3.955 1.334 -11.147 1.00 97.75 73 ALA A N 1
ATOM 539 C CA . ALA A 1 73 ? -2.715 1.901 -11.664 1.00 97.75 73 ALA A CA 1
ATOM 540 C C . ALA A 1 73 ? -2.883 3.397 -11.977 1.00 97.75 73 ALA A C 1
ATOM 542 O O . ALA A 1 73 ? -3.803 3.821 -12.674 1.00 97.75 73 ALA A O 1
ATOM 543 N N . THR A 1 74 ? -1.952 4.201 -11.471 1.00 96.19 74 THR A N 1
ATOM 544 C CA . THR A 1 74 ? -1.816 5.631 -11.792 1.00 96.19 74 THR A CA 1
ATOM 545 C C . THR A 1 74 ? -0.697 5.883 -12.808 1.00 96.19 74 THR A C 1
ATOM 547 O O . THR A 1 74 ? -0.543 6.997 -13.307 1.00 96.19 74 THR A O 1
ATOM 550 N N . GLY A 1 75 ? 0.083 4.845 -13.118 1.00 94.62 75 GLY A N 1
ATOM 551 C CA . GLY A 1 75 ? 1.167 4.807 -14.093 1.00 94.62 75 GLY A CA 1
ATOM 552 C C . GLY A 1 75 ? 1.757 3.394 -14.177 1.00 94.62 75 GLY A C 1
ATOM 553 O O . GLY A 1 75 ? 1.352 2.507 -13.432 1.00 94.62 75 GLY A O 1
ATOM 554 N N . ALA A 1 76 ? 2.744 3.177 -15.052 1.00 93.62 76 ALA A N 1
ATOM 555 C CA . ALA A 1 76 ? 3.350 1.851 -15.251 1.00 93.62 76 ALA A CA 1
ATOM 556 C C . ALA A 1 76 ? 4.009 1.265 -13.981 1.00 93.62 76 ALA A C 1
ATOM 558 O O . ALA A 1 76 ? 4.132 0.050 -13.840 1.00 93.62 76 ALA A O 1
ATOM 559 N N . MET A 1 77 ? 4.429 2.136 -13.057 1.00 97.38 77 MET A N 1
ATOM 560 C CA . MET A 1 77 ? 5.174 1.801 -11.837 1.00 97.38 77 MET A CA 1
ATOM 561 C C . MET A 1 77 ? 4.521 2.368 -10.568 1.00 97.38 77 MET A C 1
ATOM 563 O O . MET A 1 77 ? 5.164 2.468 -9.525 1.00 97.38 77 MET A O 1
ATOM 567 N N . SER A 1 78 ? 3.257 2.789 -10.645 1.00 98.38 78 SER A N 1
ATOM 568 C CA . SER A 1 78 ? 2.559 3.384 -9.507 1.00 98.38 78 SER A CA 1
ATOM 569 C C . SER A 1 78 ? 1.075 3.069 -9.511 1.00 98.38 78 SER A C 1
ATOM 571 O O . SER A 1 78 ? 0.444 2.958 -10.562 1.00 98.38 78 SER A O 1
ATOM 573 N N . GLY A 1 79 ? 0.499 2.969 -8.320 1.00 98.19 79 GLY A N 1
ATOM 574 C CA . GLY A 1 79 ? -0.934 2.786 -8.164 1.00 98.19 79 GLY A CA 1
ATOM 575 C C . GLY A 1 79 ? -1.419 3.137 -6.772 1.00 98.19 79 GLY A C 1
ATOM 576 O O . GLY A 1 79 ? -0.634 3.258 -5.827 1.00 98.19 79 GLY A O 1
ATOM 577 N N . THR A 1 80 ? -2.729 3.296 -6.657 1.00 98.50 80 THR A N 1
ATOM 578 C CA . THR A 1 80 ? -3.425 3.556 -5.401 1.00 98.50 80 THR A CA 1
ATOM 579 C C . THR A 1 80 ? -4.444 2.465 -5.127 1.00 98.50 80 THR A C 1
ATOM 581 O O . THR A 1 80 ? -4.976 1.837 -6.040 1.00 98.50 80 THR A O 1
ATOM 584 N N . PHE A 1 81 ? -4.702 2.210 -3.853 1.00 98.25 81 PHE A N 1
ATOM 585 C CA . PHE A 1 81 ? -5.660 1.202 -3.419 1.00 98.25 81 PHE A CA 1
ATOM 586 C C . PHE A 1 81 ? -6.454 1.708 -2.224 1.00 98.25 81 PHE A C 1
ATOM 588 O O . PHE A 1 81 ? -6.047 2.641 -1.524 1.00 98.25 81 PHE A O 1
ATOM 595 N N . LYS A 1 82 ? -7.600 1.071 -2.007 1.00 98.19 82 LYS A N 1
ATOM 596 C CA . LYS A 1 82 ? -8.516 1.364 -0.914 1.00 98.19 82 LYS A CA 1
ATOM 597 C C . LYS A 1 82 ? -9.006 0.055 -0.322 1.00 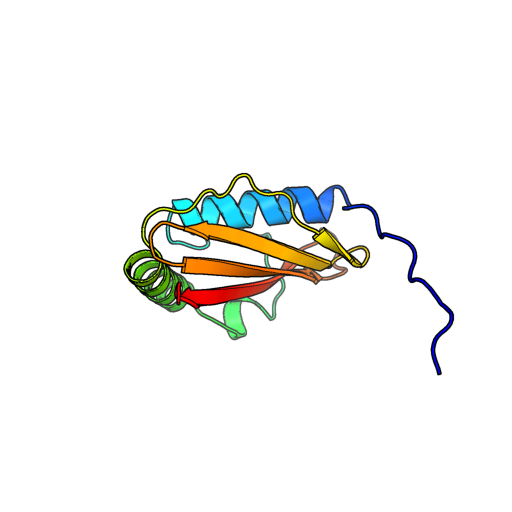98.19 82 LYS A C 1
ATOM 599 O O . LYS A 1 82 ? -9.487 -0.807 -1.052 1.00 98.19 82 LYS A O 1
ATOM 604 N N . TRP A 1 83 ? -8.877 -0.087 0.988 1.00 98.06 83 TRP A N 1
ATOM 605 C CA . TRP A 1 83 ? -9.390 -1.223 1.738 1.00 98.06 83 TRP A CA 1
ATOM 606 C C . TRP A 1 83 ? -10.510 -0.757 2.645 1.00 98.06 83 TRP A C 1
ATOM 608 O O . TRP A 1 83 ? -10.310 0.098 3.510 1.00 98.06 83 TRP A O 1
ATOM 618 N N . THR A 1 84 ? -11.684 -1.347 2.468 1.00 98.00 84 THR A N 1
ATOM 619 C CA . THR A 1 84 ? -12.795 -1.164 3.396 1.00 98.00 84 THR A CA 1
ATOM 620 C C . THR A 1 84 ? -12.454 -1.828 4.720 1.00 98.00 84 THR A C 1
ATOM 622 O O . THR A 1 84 ? -12.014 -2.979 4.738 1.00 98.00 84 THR A O 1
ATOM 625 N N . CYS A 1 85 ? -12.673 -1.112 5.818 1.00 97.69 85 CYS A N 1
ATOM 626 C CA . CYS A 1 85 ? -12.407 -1.590 7.165 1.00 97.69 85 CYS A CA 1
ATOM 627 C C . CYS A 1 85 ? -13.612 -1.390 8.093 1.00 97.69 85 CYS A C 1
ATOM 629 O O . CYS A 1 85 ? -14.558 -0.654 7.784 1.00 97.69 85 CYS A O 1
ATOM 631 N N . ASP A 1 86 ? -13.564 -2.011 9.271 1.00 97.50 86 ASP A N 1
ATOM 632 C CA . ASP A 1 86 ? -14.630 -1.928 10.276 1.00 97.50 86 ASP A CA 1
ATOM 633 C C . ASP A 1 86 ? -14.955 -0.474 10.649 1.00 97.50 86 ASP A C 1
ATOM 635 O O . ASP A 1 86 ? -16.123 -0.086 10.707 1.00 97.50 86 ASP A O 1
ATOM 639 N N . LYS A 1 87 ? -13.922 0.356 10.841 1.00 97.50 87 LYS A N 1
ATOM 640 C CA . LYS A 1 87 ? -14.045 1.731 11.359 1.00 97.50 87 LYS A CA 1
ATOM 641 C C . LYS A 1 87 ? -13.867 2.823 10.298 1.00 97.50 87 LYS A C 1
ATOM 643 O O . LYS A 1 87 ? -13.894 4.006 10.627 1.00 97.50 87 LYS A O 1
ATOM 648 N N . GLY A 1 88 ? -13.655 2.457 9.035 1.00 97.25 88 GLY A N 1
ATOM 649 C CA . GLY A 1 88 ? -13.257 3.417 8.004 1.00 97.25 88 GLY A CA 1
ATOM 650 C C . GLY A 1 88 ? -12.752 2.770 6.730 1.00 97.25 88 GLY A C 1
ATOM 651 O O . GLY A 1 88 ? -13.127 1.653 6.381 1.00 97.25 88 GLY A O 1
ATOM 652 N N . GLU A 1 89 ? -11.864 3.487 6.065 1.00 97.88 89 GLU A N 1
ATOM 653 C CA . GLU A 1 89 ? -11.128 3.044 4.893 1.00 97.88 89 GLU A CA 1
ATOM 654 C C . GLU A 1 89 ? -9.634 3.257 5.135 1.00 97.88 89 GLU A C 1
ATOM 656 O O . GLU A 1 89 ? -9.208 4.314 5.607 1.00 97.88 89 GLU A O 1
ATOM 661 N N . VAL A 1 90 ? -8.827 2.256 4.794 1.00 98.00 90 VAL A N 1
ATOM 662 C CA . VAL A 1 90 ? -7.384 2.437 4.636 1.00 98.00 90 VAL A CA 1
ATOM 663 C C . VAL A 1 90 ? -7.111 2.719 3.168 1.00 98.00 90 VAL A C 1
ATOM 665 O O . VAL A 1 90 ? -7.386 1.885 2.309 1.00 98.00 90 VAL A O 1
ATOM 668 N N . GLN A 1 91 ? -6.553 3.887 2.876 1.00 98.00 91 GLN A N 1
ATOM 669 C CA . GLN A 1 91 ? -6.093 4.246 1.539 1.00 98.00 91 GLN A CA 1
ATOM 670 C C . GLN A 1 91 ? -4.584 4.075 1.470 1.00 98.00 91 GLN A C 1
ATOM 672 O O . GLN A 1 91 ? -3.877 4.304 2.453 1.00 98.00 91 GLN A O 1
ATOM 677 N N . GLY A 1 92 ? -4.066 3.701 0.308 1.00 97.69 92 GLY A N 1
ATOM 678 C CA . GLY A 1 92 ? -2.632 3.573 0.142 1.00 97.69 92 GLY A CA 1
ATOM 679 C C . GLY A 1 92 ? -2.145 3.803 -1.271 1.00 97.69 92 GLY A C 1
ATOM 680 O O . GLY A 1 92 ? -2.914 3.926 -2.224 1.00 97.69 92 GLY A O 1
ATOM 681 N N . GLN A 1 93 ? -0.824 3.890 -1.372 1.00 98.38 93 GLN A N 1
ATOM 682 C CA . GLN A 1 93 ? -0.107 4.115 -2.616 1.00 98.38 93 GLN A CA 1
ATOM 683 C C . GLN A 1 93 ? 1.133 3.229 -2.660 1.00 98.38 93 GLN A C 1
ATOM 685 O O . GLN A 1 93 ? 1.870 3.139 -1.675 1.00 98.38 93 GLN A O 1
ATOM 690 N N . VAL A 1 94 ? 1.370 2.631 -3.824 1.00 98.56 94 VAL A N 1
ATOM 691 C CA . VAL A 1 94 ? 2.614 1.947 -4.179 1.00 98.56 94 VAL A CA 1
ATOM 692 C C . VAL A 1 94 ? 3.320 2.761 -5.256 1.00 98.56 94 VAL A C 1
ATOM 694 O O . VAL A 1 94 ? 2.700 3.155 -6.245 1.00 98.56 94 VAL A O 1
ATOM 697 N N . LEU A 1 95 ? 4.619 2.989 -5.072 1.00 98.56 95 LEU A N 1
ATOM 698 C CA . LEU A 1 95 ? 5.506 3.554 -6.083 1.00 98.56 95 LEU A CA 1
ATOM 699 C C . LEU A 1 95 ? 6.758 2.684 -6.189 1.00 98.56 95 LEU A C 1
ATOM 701 O O . LEU A 1 95 ? 7.444 2.450 -5.191 1.00 98.56 95 LEU A O 1
ATOM 705 N N . LEU A 1 96 ? 7.048 2.207 -7.396 1.00 98.62 96 LEU A N 1
ATOM 706 C CA . LEU A 1 96 ? 8.225 1.402 -7.701 1.00 98.62 96 LEU A CA 1
ATOM 707 C C . LEU A 1 96 ? 9.338 2.282 -8.277 1.00 98.62 96 LEU A C 1
ATOM 709 O O . LEU A 1 96 ? 9.069 3.242 -8.996 1.00 98.62 96 LEU A O 1
ATOM 713 N N . ALA A 1 97 ? 10.587 1.929 -7.988 1.00 97.75 97 ALA A N 1
ATOM 714 C CA . ALA A 1 97 ? 11.757 2.544 -8.597 1.00 97.75 97 ALA A CA 1
ATOM 715 C C . ALA A 1 97 ? 12.135 1.799 -9.892 1.00 97.75 97 ALA A C 1
ATOM 717 O O . ALA A 1 97 ? 12.110 0.562 -9.902 1.00 97.75 97 ALA A O 1
ATOM 718 N N . PRO A 1 98 ? 12.547 2.510 -10.959 1.00 95.38 98 PRO A N 1
ATOM 719 C CA . PRO A 1 98 ? 12.998 1.926 -12.227 1.00 95.38 98 PRO A CA 1
ATOM 720 C C . PRO A 1 98 ? 14.420 1.338 -12.129 1.00 95.38 98 PRO A C 1
ATOM 722 O O . PRO A 1 98 ? 15.304 1.656 -12.921 1.00 95.38 98 PRO A O 1
ATOM 725 N N . THR A 1 99 ? 14.666 0.504 -11.118 1.00 94.75 99 THR A N 1
ATOM 726 C CA . THR A 1 99 ? 15.929 -0.217 -10.903 1.00 94.75 99 THR A CA 1
ATOM 727 C C . THR A 1 99 ? 15.906 -1.592 -11.575 1.00 94.75 99 THR A C 1
ATOM 729 O O . THR A 1 99 ? 14.848 -2.084 -11.962 1.00 94.75 99 THR A O 1
ATOM 732 N N . HIS A 1 100 ? 17.067 -2.246 -11.669 1.00 92.38 100 HIS A N 1
ATOM 733 C CA . HIS A 1 100 ? 17.193 -3.623 -12.157 1.00 92.38 100 HIS A CA 1
ATOM 734 C C . HIS A 1 100 ? 17.853 -4.497 -11.073 1.00 92.38 100 HIS A C 1
ATOM 736 O O . HIS A 1 100 ? 19.054 -4.355 -10.851 1.00 92.38 100 HIS A O 1
ATOM 742 N N . PRO A 1 101 ? 17.103 -5.377 -10.377 1.00 94.12 101 PRO A N 1
ATOM 743 C CA . PRO A 1 101 ? 15.655 -5.593 -10.488 1.00 94.12 101 PRO A CA 1
ATOM 744 C C . PRO A 1 101 ? 14.834 -4.401 -9.969 1.00 94.12 101 PRO A C 1
ATOM 746 O O . PRO A 1 101 ? 15.341 -3.579 -9.204 1.00 94.12 101 PRO A O 1
ATOM 749 N N . ILE A 1 102 ? 13.554 -4.325 -10.352 1.00 97.38 102 ILE A N 1
ATOM 750 C CA . ILE A 1 102 ? 12.619 -3.311 -9.839 1.00 97.38 102 ILE A CA 1
ATOM 751 C C . ILE A 1 102 ? 12.494 -3.444 -8.317 1.00 97.38 102 ILE A C 1
ATOM 753 O O . 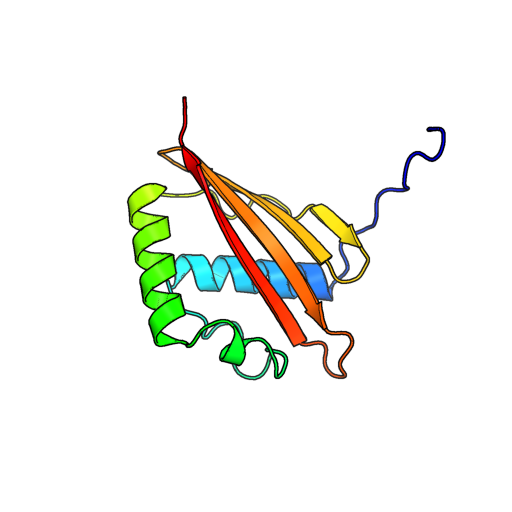ILE A 1 102 ? 12.428 -4.552 -7.772 1.00 97.38 102 ILE A O 1
ATOM 757 N N . THR A 1 103 ? 12.462 -2.300 -7.636 1.00 98.38 103 THR A N 1
ATOM 758 C CA . THR A 1 103 ? 12.379 -2.199 -6.175 1.00 98.38 103 THR A CA 1
ATOM 759 C C . THR A 1 103 ? 11.257 -1.259 -5.739 1.00 98.38 103 THR A C 1
ATOM 761 O O . THR A 1 103 ? 10.751 -0.456 -6.520 1.00 98.38 103 THR A O 1
ATOM 764 N N . LEU A 1 104 ? 10.844 -1.357 -4.476 1.00 98.25 104 LEU A N 1
ATOM 765 C CA . LEU A 1 104 ? 9.865 -0.460 -3.871 1.00 98.25 104 LEU A CA 1
ATOM 766 C C . LEU A 1 104 ? 10.523 0.881 -3.528 1.00 98.25 104 LEU A C 1
ATOM 768 O O . LEU A 1 104 ? 11.403 0.928 -2.671 1.00 98.25 104 LEU A O 1
ATOM 772 N N . GLN A 1 105 ? 10.059 1.967 -4.144 1.00 97.94 105 GLN A N 1
ATOM 773 C CA . GLN A 1 105 ? 10.509 3.319 -3.815 1.00 97.94 105 GLN A CA 1
ATOM 774 C C . GLN A 1 105 ? 9.738 3.902 -2.634 1.00 97.94 105 GLN A C 1
ATOM 776 O O . GLN A 1 105 ? 10.327 4.538 -1.765 1.00 97.94 105 GLN A O 1
ATOM 781 N N . SER A 1 106 ? 8.416 3.717 -2.609 1.00 97.62 106 SER A N 1
ATOM 782 C CA . SER A 1 106 ? 7.556 4.257 -1.559 1.00 97.62 106 SER A CA 1
ATOM 783 C C . SER A 1 106 ? 6.319 3.392 -1.351 1.00 97.62 106 SER A C 1
ATOM 785 O O . SER A 1 106 ? 5.720 2.886 -2.302 1.00 97.62 106 SER A O 1
ATOM 787 N N . LEU A 1 107 ? 5.922 3.269 -0.087 1.00 97.50 107 LEU A N 1
ATOM 788 C CA . LEU A 1 107 ? 4.658 2.685 0.333 1.00 97.50 107 LEU A CA 1
ATOM 789 C C . LEU A 1 107 ? 4.009 3.633 1.333 1.00 97.50 107 LEU A C 1
ATOM 791 O O . LEU A 1 107 ? 4.639 4.055 2.306 1.00 97.50 107 LEU A O 1
ATOM 795 N N . ARG A 1 108 ? 2.747 3.979 1.096 1.00 95.88 108 ARG A N 1
ATOM 796 C CA . ARG A 1 108 ? 1.999 4.907 1.948 1.00 95.88 108 ARG A CA 1
ATOM 797 C C . ARG A 1 108 ? 0.677 4.295 2.363 1.00 95.88 108 ARG A C 1
ATOM 799 O O . ARG A 1 108 ? 0.056 3.582 1.580 1.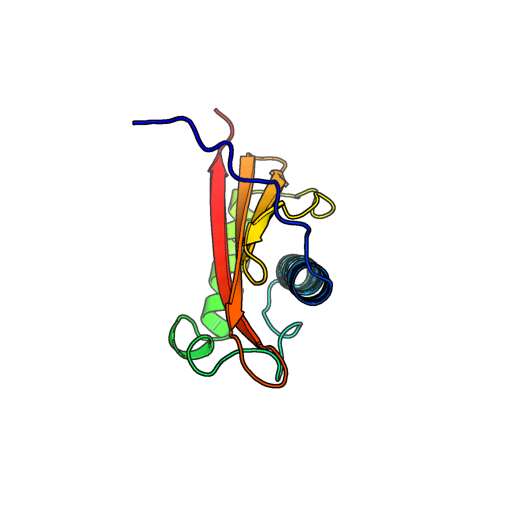00 95.88 108 ARG A O 1
ATOM 806 N N . PHE A 1 109 ? 0.266 4.622 3.583 1.00 95.31 109 PHE A N 1
ATOM 807 C CA . PHE A 1 109 ? -1.044 4.306 4.128 1.00 95.31 109 PHE A CA 1
ATOM 808 C C . PHE A 1 109 ? -1.603 5.542 4.824 1.00 95.31 109 PHE A C 1
ATOM 810 O O . PHE A 1 109 ? -0.871 6.248 5.521 1.00 95.31 109 PHE A O 1
ATOM 817 N N . SER A 1 110 ? -2.896 5.769 4.669 1.00 95.75 110 SER A N 1
ATOM 818 C CA . SER A 1 110 ? -3.680 6.730 5.432 1.00 95.75 110 SER A CA 1
ATOM 819 C C . SER A 1 110 ? -4.995 6.083 5.850 1.00 95.75 110 SER A C 1
ATOM 821 O O . SER A 1 110 ? -5.455 5.121 5.235 1.00 95.75 110 SER A O 1
ATOM 823 N N . PHE A 1 111 ? -5.587 6.593 6.925 1.00 97.69 111 PHE A N 1
ATOM 824 C CA . PHE A 1 111 ? -6.886 6.147 7.408 1.00 97.69 111 PHE A CA 1
ATOM 825 C C . PHE A 1 111 ? -7.898 7.276 7.278 1.00 97.69 111 PHE A C 1
ATOM 827 O O . PHE A 1 111 ? -7.615 8.407 7.675 1.00 97.69 111 PHE A O 1
ATOM 834 N N . VAL A 1 112 ? -9.072 6.945 6.755 1.00 97.62 112 VAL A N 1
ATOM 835 C CA . VAL A 1 112 ? -10.238 7.822 6.688 1.00 97.62 112 VAL A CA 1
ATOM 836 C C . VAL A 1 112 ? -11.330 7.174 7.531 1.00 97.62 112 VAL A C 1
ATOM 838 O O . VAL A 1 112 ? -11.777 6.073 7.215 1.00 97.62 112 VAL A O 1
ATOM 841 N N . ALA A 1 113 ? -11.725 7.823 8.626 1.00 95.75 113 ALA A N 1
ATOM 842 C CA . ALA A 1 113 ? -12.791 7.320 9.488 1.00 95.75 113 ALA A CA 1
ATOM 843 C C . ALA A 1 113 ? -14.137 7.312 8.746 1.00 95.75 113 ALA A C 1
ATOM 845 O O . ALA A 1 113 ? -14.363 8.137 7.856 1.00 95.75 113 ALA A O 1
ATOM 846 N N . LYS A 1 114 ? -15.034 6.389 9.117 1.00 87.94 114 LYS A N 1
ATOM 847 C CA . LYS A 1 114 ? -16.447 6.511 8.724 1.00 87.94 114 LYS A CA 1
ATOM 848 C C . LYS A 1 114 ? -17.019 7.820 9.306 1.00 87.94 114 LYS A C 1
ATOM 850 O O . LYS A 1 114 ? -16.564 8.211 10.383 1.00 87.94 114 LYS A O 1
ATOM 855 N N . PRO A 1 115 ? -17.947 8.486 8.595 1.00 78.81 115 PRO A N 1
ATOM 856 C CA . PRO A 1 115 ? -18.678 9.634 9.126 1.00 78.81 115 PRO A CA 1
ATOM 857 C C . PRO A 1 115 ? -19.364 9.331 10.460 1.00 78.81 115 PRO A C 1
ATOM 859 O O . PRO A 1 115 ? -19.779 8.162 10.650 1.00 78.81 115 PRO A O 1
#

Sequence (115 aa):
AGLLKRAEVPVSPELAAFYARAGHAYASGNISPFDGRVAMNFPLDRTAENWAKVRAELKAKSGTCVISAPITATGAMSGTFKWTCDKGEVQGQVLLAPTHPITLQSLRFSFVAKP